Protein AF-A0A5C4XF80-F1 (afdb_monomer_lite)

Structure (mmCIF, N/CA/C/O backbone):
data_AF-A0A5C4XF80-F1
#
_entry.id   AF-A0A5C4XF80-F1
#
loop_
_atom_site.group_PDB
_atom_site.id
_atom_site.type_symbol
_atom_site.label_atom_id
_atom_site.label_alt_id
_atom_site.label_comp_id
_atom_site.label_asym_id
_atom_site.label_entity_id
_atom_site.label_seq_id
_atom_site.pdbx_PDB_ins_code
_atom_site.Cartn_x
_atom_site.Cartn_y
_atom_site.Cartn_z
_atom_site.occupancy
_atom_site.B_iso_or_equiv
_atom_site.auth_seq_id
_atom_site.auth_comp_id
_atom_site.auth_asym_id
_atom_site.auth_atom_id
_atom_site.pdbx_PDB_model_num
ATOM 1 N N . MET A 1 1 ? -10.619 -3.045 -14.014 1.00 72.25 1 MET A N 1
ATOM 2 C CA . MET A 1 1 ? -9.393 -2.231 -14.129 1.00 72.25 1 MET A CA 1
ATOM 3 C C . MET A 1 1 ? -9.243 -1.681 -15.543 1.00 72.25 1 MET A C 1
ATOM 5 O O . MET A 1 1 ? -9.182 -2.473 -16.486 1.00 72.25 1 MET A O 1
ATOM 9 N N . ASP A 1 2 ? -9.222 -0.355 -15.699 1.00 86.56 2 ASP A N 1
ATOM 10 C CA . ASP A 1 2 ? -8.938 0.294 -16.986 1.00 86.56 2 ASP A CA 1
ATOM 11 C C . ASP A 1 2 ? -7.443 0.206 -17.369 1.00 86.56 2 ASP A C 1
ATOM 13 O O . ASP A 1 2 ? -6.613 -0.326 -16.626 1.00 86.56 2 ASP A O 1
ATOM 17 N N . GLY A 1 3 ? -7.101 0.668 -18.576 1.00 88.38 3 GLY A N 1
ATOM 18 C CA . GLY A 1 3 ? -5.735 0.575 -19.102 1.00 88.38 3 GLY A CA 1
ATOM 19 C C . GLY A 1 3 ? -4.711 1.415 -18.333 1.00 88.38 3 GLY A C 1
ATOM 20 O O . GLY A 1 3 ? -3.554 1.009 -18.237 1.00 88.38 3 GLY A O 1
ATOM 21 N N . GLN A 1 4 ? -5.127 2.544 -17.756 1.00 91.50 4 GLN A N 1
ATOM 22 C CA . GLN A 1 4 ? -4.242 3.437 -17.009 1.00 91.50 4 GLN A CA 1
ATOM 23 C C . GLN A 1 4 ? -3.903 2.841 -15.642 1.00 91.50 4 GLN A C 1
ATOM 25 O O . GLN A 1 4 ? -2.734 2.792 -15.263 1.00 91.50 4 GLN A O 1
ATOM 30 N N . ARG A 1 5 ? -4.902 2.302 -14.941 1.00 94.81 5 ARG A N 1
ATOM 31 C CA . ARG A 1 5 ? -4.713 1.646 -13.645 1.00 94.81 5 ARG A CA 1
ATOM 32 C C . ARG A 1 5 ? -3.837 0.402 -13.751 1.00 94.81 5 ARG A C 1
ATOM 34 O O . ARG A 1 5 ? -2.946 0.208 -12.932 1.00 94.81 5 ARG A O 1
ATOM 41 N N . ARG A 1 6 ? -3.994 -0.384 -14.821 1.00 95.25 6 ARG A N 1
ATOM 42 C CA . ARG A 1 6 ? -3.116 -1.536 -15.088 1.00 95.25 6 ARG A CA 1
ATOM 43 C C . ARG A 1 6 ? -1.668 -1.126 -15.338 1.00 95.25 6 ARG A C 1
ATOM 45 O O . ARG A 1 6 ? -0.754 -1.798 -14.865 1.00 95.25 6 ARG A O 1
ATOM 52 N N . ALA A 1 7 ? -1.461 -0.037 -16.078 1.00 96.62 7 ALA A N 1
ATOM 53 C CA . ALA A 1 7 ? -0.128 0.497 -16.321 1.00 96.62 7 ALA A CA 1
ATOM 54 C C . ALA A 1 7 ? 0.528 0.983 -15.019 1.00 96.62 7 ALA A C 1
ATOM 56 O O . ALA A 1 7 ? 1.702 0.697 -14.809 1.00 96.62 7 ALA A O 1
ATOM 57 N N . LEU A 1 8 ? -0.230 1.643 -14.134 1.00 98.06 8 LEU A N 1
ATOM 58 C CA . LEU A 1 8 ? 0.246 2.055 -12.811 1.00 98.06 8 LEU A CA 1
ATOM 59 C C . LEU A 1 8 ? 0.670 0.852 -11.957 1.00 98.06 8 LEU A C 1
ATOM 61 O O . LEU A 1 8 ? 1.800 0.830 -11.485 1.00 98.06 8 LEU A O 1
ATOM 65 N N . VAL A 1 9 ? -0.192 -0.160 -11.807 1.00 98.19 9 VAL A N 1
ATOM 66 C CA . VAL A 1 9 ? 0.096 -1.362 -10.998 1.00 98.19 9 VAL A CA 1
ATOM 67 C C . VAL A 1 9 ? 1.359 -2.072 -11.486 1.00 98.19 9 VAL A C 1
ATOM 69 O O . VAL A 1 9 ? 2.257 -2.364 -10.699 1.00 98.19 9 VAL A O 1
ATOM 72 N N . SER A 1 10 ? 1.466 -2.296 -12.798 1.00 97.75 10 SER A N 1
ATOM 73 C CA . SER A 1 10 ? 2.638 -2.956 -13.378 1.00 97.75 10 SER A CA 1
ATOM 74 C C . SER A 1 10 ? 3.909 -2.110 -13.226 1.00 97.75 10 SER A C 1
ATOM 76 O O . SER A 1 10 ? 4.969 -2.634 -12.882 1.00 97.75 10 SER A O 1
ATOM 78 N N . ALA A 1 11 ? 3.814 -0.791 -13.430 1.00 98.31 11 ALA A N 1
ATOM 79 C CA . ALA A 1 11 ? 4.941 0.120 -13.254 1.00 98.31 11 ALA A CA 1
ATOM 80 C C . ALA A 1 11 ? 5.402 0.202 -11.793 1.00 98.31 11 ALA A C 1
ATOM 82 O O . ALA A 1 11 ? 6.607 0.224 -11.550 1.00 98.31 11 ALA A O 1
ATOM 83 N N . TYR A 1 12 ? 4.471 0.194 -10.835 1.00 98.50 12 TYR A N 1
ATOM 84 C CA . TYR A 1 12 ? 4.770 0.186 -9.405 1.00 98.50 12 TYR A CA 1
ATOM 85 C C . TYR A 1 12 ? 5.546 -1.072 -9.010 1.00 98.50 12 TYR A C 1
ATOM 87 O O . TYR A 1 12 ? 6.642 -0.979 -8.456 1.00 98.50 12 TYR A O 1
ATOM 95 N N . TRP A 1 13 ? 5.049 -2.258 -9.372 1.00 98.31 13 TRP A N 1
ATOM 96 C CA . TRP A 1 13 ? 5.742 -3.498 -9.022 1.00 98.31 13 TRP A CA 1
ATOM 97 C C . TRP A 1 13 ? 7.100 -3.623 -9.706 1.00 98.31 13 TRP A C 1
ATOM 99 O O . TRP A 1 13 ? 8.087 -4.015 -9.074 1.00 98.31 13 TRP A O 1
ATOM 109 N N . ARG A 1 14 ? 7.200 -3.188 -10.966 1.00 98.25 14 ARG A N 1
ATOM 110 C CA . ARG A 1 14 ? 8.482 -3.138 -11.670 1.00 98.25 14 ARG A CA 1
ATOM 111 C C . ARG A 1 14 ? 9.456 -2.143 -11.036 1.00 98.25 14 ARG A C 1
ATOM 113 O O . ARG A 1 14 ? 10.651 -2.431 -10.975 1.00 98.25 14 ARG A O 1
ATOM 120 N N . PHE A 1 15 ? 8.971 -0.998 -10.557 1.00 98.19 15 PHE A N 1
ATOM 121 C CA . PHE A 1 15 ? 9.777 -0.055 -9.786 1.00 98.19 15 PHE A CA 1
ATOM 122 C C . PHE A 1 15 ? 10.350 -0.737 -8.539 1.00 98.19 15 PHE A C 1
ATOM 124 O O . PHE A 1 15 ? 11.565 -0.724 -8.348 1.00 98.19 15 PHE A O 1
ATOM 131 N N . CYS A 1 16 ? 9.508 -1.391 -7.736 1.00 96.88 16 CYS A N 1
ATOM 132 C CA . CYS A 1 16 ? 9.916 -2.080 -6.512 1.00 96.88 16 CYS A CA 1
ATOM 133 C C . CYS A 1 16 ? 10.999 -3.143 -6.762 1.00 96.88 16 CYS A C 1
ATOM 135 O O . CYS A 1 16 ? 12.014 -3.187 -6.054 1.00 96.88 16 CYS A O 1
ATOM 137 N N . GLU A 1 17 ? 10.811 -3.972 -7.790 1.00 97.12 17 GLU A N 1
ATOM 138 C CA . GLU A 1 17 ? 11.784 -4.985 -8.208 1.00 97.12 17 GLU A CA 1
ATOM 139 C C . GLU A 1 17 ? 13.143 -4.343 -8.530 1.00 97.12 17 GLU A C 1
ATOM 141 O O . GLU A 1 17 ? 14.168 -4.705 -7.948 1.00 97.12 17 GLU A O 1
ATOM 146 N N . LEU A 1 18 ? 13.153 -3.336 -9.410 1.00 97.62 18 LEU A N 1
ATOM 147 C CA . LEU A 1 18 ? 14.377 -2.668 -9.857 1.00 97.62 18 LEU A CA 1
ATOM 148 C C . LEU A 1 18 ? 15.073 -1.889 -8.737 1.00 97.62 18 LEU A C 1
ATOM 150 O O . LEU A 1 18 ? 16.300 -1.927 -8.629 1.00 97.62 18 LEU A O 1
ATOM 154 N N . PHE A 1 19 ? 14.304 -1.223 -7.877 1.00 96.38 19 PHE A N 1
ATOM 155 C CA . PHE A 1 19 ? 14.818 -0.440 -6.754 1.00 96.38 19 PHE A CA 1
ATOM 156 C C . PHE A 1 19 ? 15.549 -1.308 -5.713 1.00 96.38 19 PHE A C 1
ATOM 158 O O . PHE A 1 19 ? 16.424 -0.832 -4.991 1.00 96.38 19 PHE A O 1
ATOM 165 N N . SER A 1 20 ? 15.250 -2.608 -5.673 1.00 93.94 20 SER A N 1
ATOM 166 C CA . SER A 1 20 ? 15.926 -3.587 -4.799 1.00 93.94 20 SER A CA 1
ATOM 167 C C . SER A 1 20 ? 17.150 -4.231 -5.432 1.00 93.94 20 SER A C 1
ATOM 169 O O . SER A 1 20 ? 17.872 -4.973 -4.768 1.00 93.94 20 SER A O 1
ATOM 171 N N . GLY A 1 21 ? 17.342 -3.996 -6.726 1.00 95.38 21 GLY A N 1
ATOM 172 C CA . GLY A 1 21 ? 18.359 -4.643 -7.527 1.00 95.38 21 GLY A CA 1
ATOM 173 C C . GLY A 1 21 ? 19.755 -4.065 -7.328 1.00 95.38 21 GLY A C 1
ATOM 174 O O . GLY A 1 21 ? 20.045 -3.304 -6.396 1.00 95.38 21 GLY A O 1
ATOM 175 N N . ASP A 1 22 ? 20.647 -4.423 -8.246 1.00 97.88 22 ASP A N 1
ATOM 176 C CA . ASP A 1 22 ? 21.987 -3.855 -8.318 1.00 97.88 22 ASP A CA 1
ATOM 177 C C . ASP A 1 22 ? 21.974 -2.355 -8.676 1.00 97.88 22 ASP A C 1
ATOM 179 O O . ASP A 1 22 ? 20.936 -1.724 -8.882 1.00 97.88 22 ASP A O 1
ATOM 183 N N . ARG A 1 23 ? 23.159 -1.740 -8.752 1.00 97.62 23 ARG A N 1
ATOM 184 C CA . ARG A 1 23 ? 23.273 -0.310 -9.069 1.00 97.62 23 ARG A CA 1
ATOM 185 C C . ARG A 1 23 ? 22.618 0.059 -10.407 1.00 97.62 23 ARG A C 1
ATOM 187 O O . ARG A 1 23 ? 22.027 1.131 -10.493 1.00 97.62 23 ARG A O 1
ATOM 194 N N . ALA A 1 24 ? 22.766 -0.765 -11.441 1.00 98.06 24 ALA A N 1
ATOM 195 C CA . ALA A 1 24 ? 22.224 -0.467 -12.762 1.00 98.06 24 ALA A CA 1
ATOM 196 C C . ALA A 1 24 ? 20.694 -0.576 -12.762 1.00 98.06 24 ALA A C 1
ATOM 198 O O . ALA A 1 24 ? 20.021 0.287 -13.321 1.00 98.06 24 ALA A O 1
ATOM 199 N N . GLN A 1 25 ? 20.149 -1.580 -12.075 1.00 97.75 25 GLN A N 1
ATOM 200 C CA . GLN A 1 25 ? 18.708 -1.744 -11.888 1.00 97.75 25 GLN A CA 1
ATOM 201 C C . GLN A 1 25 ? 18.108 -0.584 -11.091 1.00 97.75 25 GLN A C 1
ATOM 203 O O . GLN A 1 25 ? 17.106 -0.016 -11.519 1.00 97.75 25 GLN A O 1
ATOM 208 N N . ARG A 1 26 ? 18.760 -0.152 -10.006 1.00 97.56 26 ARG A N 1
ATOM 209 C CA . ARG A 1 26 ? 18.308 1.016 -9.236 1.00 97.56 26 ARG A CA 1
ATOM 210 C C . ARG A 1 26 ? 18.267 2.285 -10.080 1.00 97.56 26 ARG A C 1
ATOM 212 O O . ARG A 1 26 ? 17.269 2.989 -10.041 1.00 97.56 26 ARG A O 1
ATOM 219 N N . LEU A 1 27 ? 19.282 2.536 -10.908 1.00 97.69 27 LEU A N 1
ATOM 220 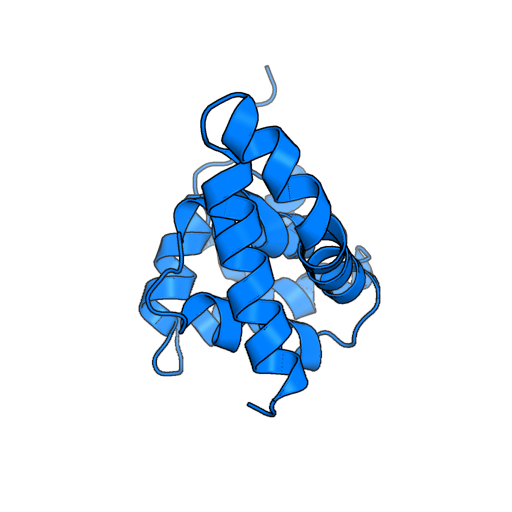C CA . LEU A 1 27 ? 19.258 3.667 -11.847 1.00 97.69 27 LEU A CA 1
ATOM 221 C C . LEU A 1 27 ? 18.145 3.535 -12.898 1.00 97.69 27 LEU A C 1
ATOM 223 O O . LEU A 1 27 ? 17.552 4.530 -13.298 1.00 97.69 27 LEU A O 1
ATOM 227 N N . ALA A 1 28 ? 17.836 2.316 -13.344 1.00 97.06 28 ALA A N 1
ATOM 228 C CA . ALA A 1 28 ? 16.722 2.086 -14.260 1.00 97.06 28 ALA A CA 1
ATOM 229 C C . ALA A 1 28 ? 15.349 2.299 -13.593 1.00 97.06 28 ALA A C 1
ATOM 231 O O . ALA A 1 28 ? 14.386 2.617 -14.291 1.00 97.06 28 ALA A O 1
ATOM 232 N N . SER A 1 29 ? 15.252 2.149 -12.265 1.00 97.50 29 SER A N 1
ATOM 233 C CA . SER A 1 29 ? 14.008 2.376 -11.519 1.00 97.50 29 SER A CA 1
ATOM 234 C C . SER A 1 29 ? 13.547 3.838 -11.556 1.00 97.50 29 SER A C 1
ATOM 236 O O . SER A 1 29 ? 12.345 4.078 -11.512 1.00 97.50 29 SER A O 1
ATOM 238 N N . ASP A 1 30 ? 14.454 4.804 -11.760 1.00 96.88 30 ASP A N 1
ATOM 239 C CA . ASP A 1 30 ? 14.119 6.236 -11.830 1.00 96.88 30 ASP A CA 1
ATOM 240 C C . ASP A 1 30 ? 13.070 6.542 -12.916 1.00 96.88 30 ASP A C 1
ATOM 242 O O . ASP A 1 30 ? 12.197 7.389 -12.729 1.00 96.88 30 ASP A O 1
ATOM 246 N N . ALA A 1 31 ? 13.086 5.806 -14.034 1.00 97.38 31 ALA A N 1
ATOM 247 C CA . ALA A 1 31 ? 12.097 5.956 -15.107 1.00 97.38 31 ALA A CA 1
ATOM 248 C C . ALA A 1 31 ? 10.667 5.556 -14.688 1.00 97.38 31 ALA A C 1
ATOM 250 O O . ALA A 1 31 ? 9.700 5.903 -15.369 1.00 97.38 31 ALA A O 1
ATOM 251 N N . LEU A 1 32 ? 10.532 4.820 -13.584 1.00 98.19 32 LEU A N 1
ATOM 252 C CA . LEU A 1 32 ? 9.272 4.350 -13.009 1.00 98.19 32 LEU A CA 1
ATOM 253 C C . LEU A 1 32 ? 8.956 5.021 -11.666 1.00 98.19 32 LEU A C 1
ATOM 255 O O . LEU A 1 32 ? 7.950 4.681 -11.049 1.00 98.19 32 LEU A O 1
ATOM 259 N N . TRP A 1 33 ? 9.767 5.993 -11.230 1.00 97.19 33 TRP A N 1
ATOM 260 C CA . TRP A 1 33 ? 9.553 6.727 -9.978 1.00 97.19 33 TRP A CA 1
ATOM 261 C C . TRP A 1 33 ? 8.151 7.341 -9.898 1.00 97.19 33 TRP A C 1
ATOM 263 O O . TRP A 1 33 ? 7.509 7.289 -8.856 1.00 97.19 33 TRP A O 1
ATOM 273 N N . TRP A 1 34 ? 7.627 7.827 -11.028 1.00 98.19 34 TRP A N 1
ATOM 274 C CA . TRP A 1 34 ? 6.271 8.373 -11.125 1.00 98.19 34 TRP A CA 1
ATOM 275 C C . TRP A 1 34 ? 5.187 7.412 -10.611 1.00 98.19 34 TRP A C 1
ATOM 277 O O . TRP A 1 34 ? 4.173 7.871 -10.101 1.00 98.19 34 TRP A O 1
ATOM 287 N N . ALA A 1 35 ? 5.377 6.093 -10.741 1.00 98.12 35 ALA A N 1
ATOM 288 C CA . ALA A 1 35 ? 4.399 5.106 -10.294 1.00 98.12 35 ALA A CA 1
ATOM 289 C C . ALA A 1 35 ? 4.409 4.963 -8.769 1.00 98.12 35 ALA A C 1
ATOM 291 O O . ALA A 1 35 ? 3.351 4.821 -8.163 1.00 98.12 35 ALA A O 1
ATOM 292 N N . ARG A 1 36 ? 5.595 5.048 -8.147 1.00 97.62 36 ARG A N 1
ATOM 293 C CA . ARG A 1 36 ? 5.730 5.123 -6.687 1.00 97.62 36 ARG A CA 1
ATOM 294 C C . ARG A 1 36 ? 5.025 6.369 -6.157 1.00 97.62 36 ARG A C 1
ATOM 296 O O . ARG A 1 36 ? 4.206 6.243 -5.253 1.00 97.62 36 ARG A O 1
ATOM 303 N N . GLU A 1 37 ? 5.314 7.529 -6.745 1.00 98.00 37 GLU A N 1
ATOM 304 C CA . GLU A 1 37 ? 4.698 8.795 -6.329 1.00 98.00 37 GLU A CA 1
ATOM 305 C C . GLU A 1 37 ? 3.184 8.752 -6.509 1.00 98.00 37 GLU A C 1
ATOM 307 O O . GLU A 1 37 ? 2.466 9.086 -5.587 1.00 98.00 37 GLU A O 1
ATOM 312 N N . ALA A 1 38 ? 2.677 8.232 -7.629 1.00 98.25 38 ALA A N 1
ATOM 313 C CA . ALA A 1 38 ? 1.236 8.140 -7.846 1.00 98.25 38 ALA A CA 1
ATOM 314 C C . ALA A 1 38 ? 0.518 7.252 -6.811 1.00 98.25 38 ALA A C 1
ATOM 316 O O . ALA A 1 38 ? -0.616 7.552 -6.433 1.00 98.25 38 ALA A O 1
ATOM 317 N N . VAL A 1 39 ? 1.147 6.164 -6.346 1.00 98.25 39 VAL A N 1
ATOM 318 C CA . VAL A 1 39 ? 0.590 5.339 -5.259 1.00 98.25 39 VAL A CA 1
ATOM 319 C C . VAL A 1 39 ? 0.613 6.104 -3.935 1.00 98.25 39 VAL A C 1
ATOM 321 O O . VAL A 1 39 ? -0.395 6.106 -3.234 1.00 98.25 39 VAL A O 1
ATOM 324 N N . HIS A 1 40 ? 1.716 6.782 -3.617 1.00 97.12 40 HIS A N 1
ATOM 325 C CA . HIS A 1 40 ? 1.841 7.595 -2.405 1.00 97.12 40 HIS A CA 1
ATOM 326 C C . HIS A 1 40 ? 0.853 8.777 -2.393 1.00 97.12 40 HIS A C 1
ATOM 328 O O . HIS A 1 40 ? 0.071 8.916 -1.459 1.00 97.12 40 HIS A O 1
ATOM 334 N N . ASP A 1 41 ? 0.771 9.539 -3.485 1.00 97.12 41 ASP A N 1
ATOM 335 C CA . ASP A 1 41 ? -0.197 10.625 -3.669 1.00 97.12 41 ASP A CA 1
ATOM 336 C C . ASP A 1 41 ? -1.639 10.120 -3.516 1.00 97.12 41 ASP A C 1
ATOM 338 O O . ASP A 1 41 ? -2.485 10.799 -2.936 1.00 97.12 41 ASP A O 1
ATOM 342 N N . SER A 1 42 ? -1.936 8.911 -4.012 1.00 96.88 42 SER A N 1
ATOM 343 C CA . SER A 1 42 ? -3.259 8.301 -3.831 1.00 96.88 42 SER A CA 1
ATOM 344 C C . SER A 1 42 ? -3.550 8.047 -2.353 1.00 96.88 42 SER A C 1
ATOM 346 O O . SER A 1 42 ? -4.634 8.386 -1.887 1.00 96.88 42 SER A O 1
ATOM 348 N N . VAL A 1 43 ? -2.588 7.496 -1.607 1.00 97.00 43 VAL A N 1
ATOM 349 C CA . VAL A 1 43 ? -2.716 7.272 -0.159 1.00 97.00 43 VAL A CA 1
ATOM 350 C C . VAL A 1 43 ? -3.015 8.580 0.575 1.00 97.00 43 VAL A C 1
ATOM 352 O O . VAL A 1 43 ? -3.947 8.634 1.381 1.00 97.00 43 VAL A O 1
ATOM 355 N N . GLU A 1 44 ? -2.289 9.650 0.264 1.00 94.12 44 GLU A N 1
ATOM 356 C CA . GLU A 1 44 ? -2.456 10.938 0.936 1.00 94.12 44 GLU A CA 1
ATOM 357 C C . GLU A 1 44 ? -3.750 11.666 0.540 1.00 94.12 44 GLU A C 1
ATOM 359 O O . GLU A 1 44 ? -4.420 12.246 1.395 1.00 94.12 44 GLU A O 1
ATOM 364 N N . GLN A 1 45 ? -4.111 11.659 -0.746 1.00 93.88 45 GLN A N 1
ATOM 365 C CA . GLN A 1 45 ? -5.042 12.649 -1.306 1.00 93.88 45 GLN A CA 1
ATOM 366 C C . GLN A 1 45 ? -6.334 12.052 -1.863 1.00 93.88 45 GLN A C 1
ATOM 368 O O . GLN A 1 45 ? -7.343 12.758 -1.945 1.00 93.88 45 GLN A O 1
ATOM 373 N N . ALA A 1 46 ? -6.337 10.780 -2.267 1.00 96.50 46 ALA A N 1
ATOM 374 C CA . ALA A 1 46 ? -7.523 10.186 -2.869 1.00 96.50 46 ALA A CA 1
ATOM 375 C C . ALA A 1 46 ? -8.586 9.845 -1.803 1.00 96.50 46 ALA A C 1
ATOM 377 O O . ALA A 1 46 ? -8.269 9.649 -0.619 1.00 96.50 46 ALA A O 1
ATOM 378 N N . PRO A 1 47 ? -9.868 9.753 -2.200 1.00 97.25 47 PRO A N 1
ATOM 379 C CA . PRO A 1 47 ? -10.906 9.180 -1.353 1.00 97.25 47 PRO A CA 1
ATOM 380 C C . PRO A 1 47 ? -10.540 7.753 -0.924 1.00 97.25 47 PRO A C 1
ATOM 382 O O . PRO A 1 47 ? -10.095 6.957 -1.748 1.00 97.25 47 PRO A O 1
ATOM 385 N N . LEU A 1 48 ? -10.793 7.398 0.342 1.00 97.06 48 LEU A N 1
ATOM 386 C CA . LEU A 1 48 ? -10.417 6.093 0.906 1.00 97.06 48 LEU A CA 1
ATOM 387 C C . LEU A 1 48 ? -10.882 4.906 0.044 1.00 97.06 48 LEU A C 1
ATOM 389 O O . LEU A 1 48 ? -10.118 3.974 -0.173 1.00 97.06 48 LEU A O 1
ATOM 393 N N . ALA A 1 49 ? -12.101 4.956 -0.501 1.00 96.75 49 ALA A N 1
ATOM 394 C CA . ALA A 1 49 ? -12.617 3.901 -1.376 1.00 96.75 49 ALA A CA 1
ATOM 395 C C . ALA A 1 49 ? -11.751 3.686 -2.634 1.00 96.75 49 ALA A C 1
ATOM 397 O O . ALA A 1 49 ? -11.491 2.548 -3.012 1.00 96.75 49 ALA A O 1
ATOM 398 N N . GLU A 1 50 ? -11.247 4.761 -3.246 1.00 97.38 50 GLU A N 1
ATOM 399 C CA . GLU A 1 50 ? -10.389 4.673 -4.434 1.00 97.38 50 GLU A CA 1
ATOM 400 C C . GLU A 1 50 ? -9.009 4.091 -4.098 1.00 97.38 50 GLU A C 1
ATOM 402 O O . GLU A 1 50 ? -8.449 3.332 -4.898 1.00 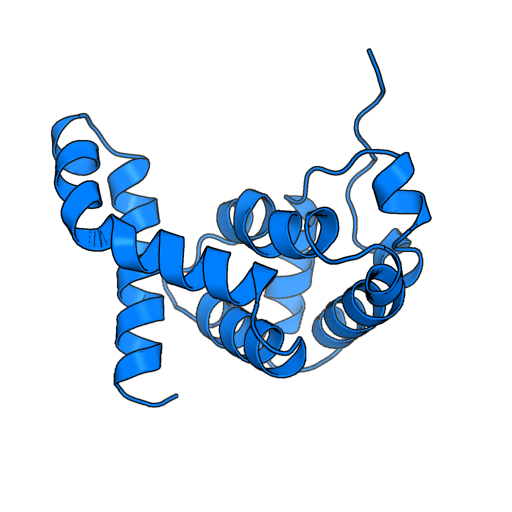97.38 50 GLU A O 1
ATOM 407 N N . VAL A 1 51 ? -8.486 4.404 -2.905 1.00 97.75 51 VAL A N 1
ATOM 408 C CA . VAL A 1 51 ? -7.235 3.828 -2.384 1.00 97.75 51 VAL A CA 1
ATOM 409 C C . VAL A 1 51 ? -7.396 2.335 -2.130 1.00 97.75 51 VAL A C 1
ATOM 411 O O . VAL A 1 51 ? -6.565 1.549 -2.578 1.00 97.75 51 VAL A O 1
ATOM 414 N N . ILE A 1 52 ? -8.482 1.928 -1.472 1.00 97.56 52 ILE A N 1
ATOM 415 C CA . ILE A 1 52 ? -8.776 0.517 -1.201 1.00 97.56 52 ILE A CA 1
ATOM 416 C C . ILE A 1 52 ? -8.915 -0.269 -2.509 1.00 97.56 52 ILE A C 1
ATOM 418 O O . ILE A 1 52 ? -8.283 -1.312 -2.659 1.00 97.56 52 ILE A O 1
ATOM 422 N N . ASP A 1 53 ? -9.634 0.271 -3.495 1.00 96.81 53 ASP A N 1
ATOM 423 C CA . ASP A 1 53 ? -9.742 -0.358 -4.812 1.00 96.81 53 ASP A CA 1
ATOM 424 C C . ASP A 1 53 ? -8.371 -0.461 -5.519 1.00 96.81 53 ASP A C 1
ATOM 426 O O . ASP A 1 53 ? -8.138 -1.384 -6.300 1.00 96.81 53 ASP A O 1
ATOM 430 N N . LEU A 1 54 ? -7.463 0.505 -5.311 1.00 98.00 54 LEU A N 1
ATOM 431 C CA . LEU A 1 54 ? -6.117 0.477 -5.900 1.00 98.00 54 LEU A CA 1
ATOM 432 C C . LEU A 1 54 ? -5.263 -0.585 -5.209 1.00 98.00 54 LEU A C 1
ATOM 434 O O . LEU A 1 54 ? -4.479 -1.271 -5.859 1.00 98.00 54 LEU A O 1
ATOM 438 N N . PHE A 1 55 ? -5.426 -0.724 -3.899 1.00 98.25 55 PHE A N 1
ATOM 439 C CA . PHE A 1 55 ? -4.731 -1.707 -3.085 1.00 98.25 55 PHE A CA 1
ATOM 440 C C . PHE A 1 55 ? -5.163 -3.127 -3.447 1.00 98.25 55 PHE A C 1
ATOM 442 O O . PHE A 1 55 ? -4.300 -3.988 -3.604 1.00 98.25 55 PHE A O 1
ATOM 449 N N . ASP A 1 56 ? -6.453 -3.356 -3.700 1.00 97.75 56 ASP A N 1
ATOM 450 C CA . ASP A 1 56 ? -6.931 -4.631 -4.242 1.00 97.75 56 ASP A CA 1
ATOM 451 C C . ASP A 1 56 ? -6.289 -4.951 -5.598 1.00 97.75 56 ASP A C 1
ATOM 453 O O . ASP A 1 56 ? -5.817 -6.070 -5.809 1.00 97.75 56 ASP A O 1
ATOM 457 N N . ASP A 1 57 ? -6.182 -3.967 -6.494 1.00 97.75 57 ASP A N 1
ATOM 458 C CA . ASP A 1 57 ? -5.530 -4.147 -7.794 1.00 97.75 57 ASP A CA 1
ATOM 459 C C . ASP A 1 57 ? -4.015 -4.422 -7.661 1.00 97.75 57 ASP A C 1
ATOM 461 O O . ASP A 1 57 ? -3.471 -5.256 -8.393 1.00 97.75 57 ASP A O 1
ATOM 465 N N . LEU A 1 58 ? -3.330 -3.766 -6.716 1.00 98.25 58 LEU A N 1
ATOM 466 C CA . LEU A 1 58 ? -1.916 -4.008 -6.403 1.00 98.25 58 LEU A CA 1
ATOM 467 C C . LEU A 1 58 ? -1.696 -5.411 -5.824 1.00 98.25 58 LEU A C 1
ATOM 469 O O . LEU A 1 58 ? -0.780 -6.103 -6.263 1.00 98.25 58 LEU A O 1
ATOM 473 N N . LEU A 1 59 ? -2.536 -5.843 -4.881 1.00 98.19 59 LEU A N 1
ATOM 474 C CA . LEU A 1 59 ? -2.459 -7.155 -4.229 1.00 98.19 59 LEU A CA 1
ATOM 475 C C . LEU A 1 59 ? -2.859 -8.302 -5.163 1.00 98.19 59 LEU A C 1
ATOM 477 O O . LEU A 1 59 ? -2.333 -9.410 -5.046 1.00 98.19 59 LEU A O 1
ATOM 481 N N . ALA A 1 60 ? -3.778 -8.062 -6.099 1.00 97.06 60 ALA A N 1
ATOM 482 C CA . ALA A 1 60 ? -4.189 -9.049 -7.091 1.00 97.06 60 ALA A CA 1
ATOM 483 C C . ALA A 1 60 ? -3.106 -9.318 -8.151 1.00 97.06 60 ALA A C 1
ATOM 485 O O . ALA A 1 60 ? -3.150 -10.364 -8.808 1.00 97.06 60 ALA A O 1
ATOM 486 N N . ALA A 1 61 ? -2.128 -8.419 -8.315 1.00 97.12 61 ALA A N 1
ATOM 487 C CA . ALA A 1 61 ? -1.062 -8.578 -9.296 1.00 97.12 61 ALA A CA 1
ATOM 488 C C . ALA A 1 61 ? -0.259 -9.881 -9.057 1.00 97.12 61 ALA A C 1
ATOM 490 O O . ALA A 1 61 ? 0.108 -10.193 -7.918 1.00 97.12 61 ALA A O 1
ATOM 491 N N . PRO A 1 62 ? 0.035 -10.671 -10.108 1.00 95.00 62 PRO A N 1
ATOM 492 C CA . PRO A 1 62 ? 0.845 -11.886 -9.983 1.00 95.00 62 PRO A CA 1
ATOM 493 C C . PRO A 1 62 ? 2.230 -11.642 -9.373 1.00 95.00 62 PRO A C 1
ATOM 495 O O . PRO A 1 62 ? 2.734 -12.484 -8.636 1.00 95.00 62 PRO A O 1
ATOM 498 N N . GLU A 1 63 ? 2.824 -10.491 -9.674 1.00 94.44 63 GLU A N 1
ATOM 499 C CA . GLU A 1 63 ? 4.141 -10.047 -9.218 1.00 94.44 63 GLU A CA 1
ATOM 500 C C . GLU A 1 63 ? 4.135 -9.332 -7.855 1.00 94.44 63 GLU A C 1
ATOM 502 O O . GLU A 1 63 ? 5.168 -8.799 -7.451 1.00 94.44 63 GLU A O 1
ATOM 507 N N . ALA A 1 64 ? 2.999 -9.300 -7.151 1.00 97.31 64 ALA A N 1
ATOM 508 C CA . ALA A 1 64 ? 2.884 -8.597 -5.880 1.00 97.31 64 ALA A CA 1
ATOM 509 C C . ALA A 1 64 ? 3.825 -9.168 -4.807 1.00 97.31 64 ALA A C 1
ATOM 511 O O . ALA A 1 64 ? 3.744 -10.345 -4.449 1.00 97.31 64 ALA A O 1
ATOM 512 N N . ASP A 1 65 ? 4.668 -8.302 -4.244 1.00 97.56 65 ASP A N 1
ATOM 513 C CA . ASP A 1 65 ? 5.452 -8.573 -3.039 1.00 97.56 65 ASP A CA 1
ATOM 514 C C . ASP A 1 65 ? 4.688 -8.039 -1.822 1.00 97.56 65 ASP A C 1
ATOM 516 O O . ASP A 1 65 ? 4.696 -6.841 -1.526 1.00 97.56 65 ASP A O 1
ATOM 520 N N . LEU A 1 66 ? 4.001 -8.945 -1.125 1.00 97.81 66 LEU A N 1
ATOM 521 C CA . LEU A 1 66 ? 3.104 -8.611 -0.016 1.00 97.81 66 LEU A CA 1
ATOM 522 C C . LEU A 1 66 ? 3.848 -7.991 1.169 1.00 97.81 66 LEU A C 1
ATOM 524 O O . LEU A 1 66 ? 3.311 -7.110 1.839 1.00 97.81 66 LEU A O 1
ATOM 528 N N . SER A 1 67 ? 5.104 -8.391 1.383 1.00 97.00 67 SER A N 1
ATOM 529 C CA . SER A 1 67 ? 5.927 -7.833 2.454 1.00 97.00 67 SER A CA 1
ATOM 530 C C . SER A 1 67 ? 6.247 -6.365 2.202 1.00 97.00 67 SER A C 1
ATOM 532 O O . SER A 1 67 ? 6.108 -5.522 3.088 1.00 97.00 67 SER A O 1
ATOM 534 N N . ARG A 1 68 ? 6.588 -6.038 0.953 1.00 96.81 68 ARG A N 1
ATOM 535 C CA . ARG A 1 68 ? 6.847 -4.666 0.534 1.00 96.81 68 ARG A CA 1
ATOM 536 C C . ARG A 1 68 ? 5.581 -3.821 0.471 1.00 96.81 68 ARG A C 1
ATOM 538 O O . ARG A 1 68 ? 5.649 -2.637 0.776 1.00 96.81 68 ARG A O 1
ATOM 545 N N . PHE A 1 69 ? 4.453 -4.402 0.070 1.00 98.25 69 PHE A N 1
ATOM 546 C CA . PHE A 1 69 ? 3.173 -3.703 0.130 1.00 98.25 69 PHE A CA 1
ATOM 547 C C . PHE A 1 69 ? 2.828 -3.303 1.570 1.00 98.25 69 PHE A C 1
ATOM 549 O O . PHE A 1 69 ? 2.456 -2.157 1.821 1.00 98.25 69 PHE A O 1
ATOM 556 N N . GLY A 1 70 ? 2.998 -4.243 2.507 1.00 97.62 70 GLY A N 1
ATOM 557 C CA . GLY A 1 70 ? 2.810 -4.026 3.938 1.00 97.62 70 GLY A CA 1
ATOM 558 C C . GLY A 1 70 ? 3.702 -2.914 4.482 1.00 97.62 70 GLY A C 1
ATOM 559 O O . GLY A 1 70 ? 3.191 -1.919 4.977 1.00 97.62 70 GLY A O 1
ATOM 560 N N . ALA A 1 71 ? 5.020 -3.048 4.309 1.00 95.75 71 ALA A N 1
ATOM 561 C CA . ALA A 1 71 ? 6.035 -2.093 4.777 1.00 95.75 71 ALA A CA 1
ATOM 562 C C . ALA A 1 71 ? 6.160 -0.819 3.908 1.00 95.75 71 ALA A C 1
ATOM 564 O O . ALA A 1 71 ? 7.200 -0.159 3.903 1.00 95.75 71 ALA A O 1
ATOM 565 N N . GLY A 1 72 ? 5.151 -0.528 3.091 1.00 96.00 72 GLY A N 1
ATOM 566 C CA . GLY A 1 72 ? 5.122 0.619 2.195 1.00 96.00 72 GLY A CA 1
ATOM 567 C C . GLY A 1 72 ? 3.718 1.207 2.169 1.00 96.00 72 GLY A C 1
ATOM 568 O O . GLY A 1 72 ? 3.262 1.687 3.199 1.00 96.00 72 GLY A O 1
ATOM 569 N N . PRO A 1 73 ? 2.986 1.128 1.046 1.00 98.00 73 PRO A N 1
ATOM 570 C CA . PRO A 1 73 ? 1.721 1.841 0.882 1.00 98.00 73 PRO A CA 1
ATOM 571 C C . PRO A 1 73 ? 0.670 1.505 1.950 1.00 98.00 73 PRO A C 1
ATOM 573 O O . PRO A 1 73 ? -0.106 2.380 2.330 1.00 98.00 73 PRO A O 1
ATOM 576 N N . LEU A 1 74 ? 0.626 0.268 2.458 1.00 98.19 74 LEU A N 1
ATOM 577 C CA . LEU A 1 74 ? -0.310 -0.086 3.526 1.00 98.19 74 LEU A CA 1
ATOM 578 C C . LEU A 1 74 ? 0.062 0.564 4.862 1.00 98.19 74 LEU A C 1
ATOM 580 O O . LEU A 1 74 ? -0.810 1.101 5.541 1.00 98.19 74 LEU A O 1
ATOM 584 N N . GLU A 1 75 ? 1.340 0.537 5.233 1.00 96.94 75 GLU A N 1
ATOM 585 C CA . GLU A 1 75 ? 1.837 1.256 6.405 1.00 96.94 75 GLU A CA 1
ATOM 586 C C . GLU A 1 75 ? 1.614 2.766 6.263 1.00 96.94 75 GLU A C 1
ATOM 588 O O . GLU A 1 75 ? 1.087 3.380 7.191 1.00 96.94 75 GLU A O 1
ATOM 593 N N . ASP A 1 76 ? 1.926 3.343 5.101 1.00 96.62 76 ASP A N 1
ATOM 594 C CA . ASP A 1 76 ? 1.710 4.761 4.797 1.00 96.62 76 ASP A CA 1
ATOM 595 C C . ASP A 1 76 ? 0.226 5.123 4.983 1.00 96.62 76 ASP A C 1
ATOM 597 O O . ASP A 1 76 ? -0.107 6.069 5.694 1.00 96.62 76 ASP A O 1
ATOM 601 N N . LEU A 1 77 ? -0.708 4.306 4.479 1.00 97.19 77 LEU A N 1
ATOM 602 C CA . LEU A 1 77 ? 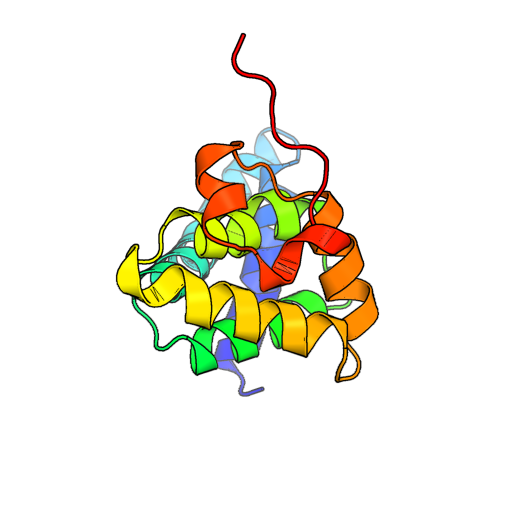-2.146 4.520 4.684 1.00 97.19 77 LEU A CA 1
ATOM 603 C C . LEU A 1 77 ? -2.526 4.519 6.174 1.00 97.19 77 LEU A C 1
ATOM 605 O O . LEU A 1 77 ? -3.285 5.377 6.638 1.00 97.19 77 LEU A O 1
ATOM 609 N N . LEU A 1 78 ? -1.969 3.589 6.947 1.00 95.69 78 LEU A N 1
ATOM 610 C CA . LEU A 1 78 ? -2.212 3.476 8.384 1.00 95.69 78 LEU A CA 1
ATOM 611 C C . LEU A 1 78 ? -1.500 4.552 9.216 1.00 95.69 78 LEU A C 1
ATOM 613 O O . LEU A 1 78 ? -1.905 4.765 10.360 1.00 95.69 78 LEU A O 1
ATOM 617 N N . ARG A 1 79 ? -0.508 5.267 8.655 1.00 92.88 79 ARG A N 1
ATOM 618 C CA . ARG A 1 79 ? 0.330 6.267 9.352 1.00 92.88 79 ARG A CA 1
ATOM 619 C C . ARG A 1 79 ? 0.260 7.702 8.842 1.00 92.88 79 ARG A C 1
ATOM 621 O O . ARG A 1 79 ? 0.600 8.608 9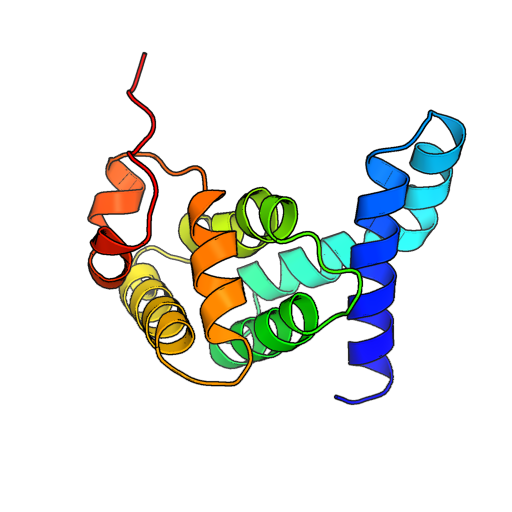.598 1.00 92.88 79 ARG A O 1
ATOM 628 N N . GLU A 1 80 ? -0.282 7.965 7.663 1.00 90.88 80 GLU A N 1
ATOM 629 C CA . GLU A 1 80 ? -0.230 9.310 7.060 1.00 90.88 80 GLU A CA 1
ATOM 630 C C . GLU A 1 80 ? -1.605 9.971 6.912 1.00 90.88 80 GLU A C 1
ATOM 632 O O . GLU A 1 80 ? -1.695 11.197 6.928 1.00 90.88 80 GLU A O 1
ATOM 637 N N . ARG A 1 81 ? -2.698 9.193 6.888 1.00 91.88 81 ARG A N 1
ATOM 638 C CA . ARG A 1 81 ? -4.059 9.758 6.932 1.00 91.88 81 ARG A CA 1
ATOM 639 C C . ARG A 1 81 ? -4.307 10.615 8.188 1.00 91.88 81 ARG A C 1
ATOM 641 O O . ARG A 1 81 ? -3.774 10.296 9.258 1.00 91.88 81 ARG A O 1
ATOM 648 N N . PRO A 1 82 ? -5.147 11.666 8.088 1.00 93.19 82 PRO A N 1
ATOM 649 C CA . PRO A 1 82 ? -5.549 12.480 9.233 1.00 93.19 82 PRO A CA 1
ATOM 650 C C . PRO A 1 82 ? -6.081 11.637 10.398 1.00 93.19 82 PRO A C 1
ATOM 652 O O . PRO A 1 82 ? -6.701 10.590 10.197 1.00 93.19 82 PRO A O 1
ATOM 655 N N . LEU A 1 83 ? -5.853 12.097 11.633 1.00 91.44 83 LEU A N 1
ATOM 656 C CA . LEU A 1 83 ? -6.213 11.349 12.845 1.00 91.44 83 LEU A CA 1
ATOM 657 C C . LEU A 1 83 ? -7.711 11.028 12.909 1.00 91.44 83 LEU A C 1
ATOM 659 O O . LEU A 1 83 ? -8.091 9.941 13.338 1.00 91.44 83 LEU A O 1
ATOM 663 N N . GLU A 1 84 ? -8.551 11.954 12.459 1.00 93.19 84 GLU A N 1
ATOM 664 C CA . GLU A 1 84 ? -10.003 11.816 12.393 1.00 93.19 84 GLU A CA 1
ATOM 665 C C . GLU A 1 84 ? -10.475 10.717 11.431 1.00 93.19 84 GLU A C 1
ATOM 667 O O . GLU A 1 84 ? -11.572 10.197 11.610 1.00 93.19 84 GLU A O 1
ATOM 672 N N . GLU A 1 85 ? -9.648 10.319 10.461 1.00 94.25 85 GLU A N 1
ATOM 673 C CA . GLU A 1 85 ? -9.976 9.281 9.479 1.00 94.25 85 GLU A CA 1
ATOM 674 C C . GLU A 1 85 ? -9.442 7.896 9.867 1.00 94.25 85 GLU A C 1
ATOM 676 O O . GLU A 1 85 ? -9.822 6.894 9.264 1.00 94.25 85 GLU A O 1
ATOM 681 N N . ARG A 1 86 ? -8.572 7.799 10.882 1.00 92.44 86 ARG A N 1
ATOM 682 C CA . ARG A 1 86 ? -7.897 6.542 11.261 1.00 92.44 86 ARG A CA 1
ATOM 683 C C . ARG A 1 86 ? -8.847 5.400 11.557 1.00 92.44 86 ARG A C 1
ATOM 685 O O . ARG A 1 86 ? -8.571 4.265 11.178 1.00 92.44 86 ARG A O 1
ATOM 692 N N . PHE A 1 87 ? -9.957 5.701 12.221 1.00 92.94 87 PHE A N 1
ATOM 693 C CA . PHE A 1 87 ? -10.958 4.698 12.551 1.00 92.94 87 PHE A CA 1
ATOM 694 C C . PHE A 1 87 ? -11.610 4.114 11.289 1.00 92.94 87 PHE A C 1
ATOM 696 O O . PHE A 1 87 ? -11.742 2.893 11.169 1.00 92.94 87 PHE A O 1
ATOM 703 N N . ASP A 1 88 ? -11.961 4.971 10.329 1.00 95.56 88 ASP A N 1
ATOM 704 C CA . ASP A 1 88 ? -12.573 4.559 9.065 1.00 95.56 88 ASP A CA 1
ATOM 705 C C . ASP A 1 88 ? -11.573 3.786 8.198 1.00 95.56 88 ASP A C 1
ATOM 707 O O . ASP A 1 88 ? -11.917 2.749 7.632 1.00 95.56 88 ASP A O 1
ATOM 711 N N . VAL A 1 89 ? -10.311 4.227 8.165 1.00 96.69 89 VAL A N 1
ATOM 712 C CA . VAL A 1 89 ? -9.208 3.517 7.501 1.00 96.69 89 VAL A CA 1
ATOM 713 C C . VAL A 1 89 ? -9.023 2.121 8.097 1.00 96.69 89 VAL A C 1
ATOM 715 O O . VAL A 1 89 ? -9.029 1.136 7.358 1.00 96.69 89 VAL A O 1
ATOM 718 N N . ALA A 1 90 ? -8.896 2.014 9.424 1.00 96.44 90 ALA A N 1
ATOM 719 C CA . ALA A 1 90 ? -8.719 0.735 10.110 1.00 96.44 90 ALA A CA 1
ATOM 720 C C . ALA A 1 90 ? -9.885 -0.217 9.826 1.00 96.44 90 ALA A C 1
ATOM 722 O O . ALA A 1 90 ? -9.670 -1.390 9.529 1.00 96.44 90 ALA A O 1
ATOM 723 N N . THR A 1 91 ? -11.114 0.302 9.872 1.00 96.38 91 THR A N 1
ATOM 724 C CA . THR A 1 91 ? -12.328 -0.469 9.590 1.00 96.38 91 THR A CA 1
ATOM 725 C C . THR A 1 91 ? -12.348 -0.951 8.142 1.00 96.38 91 THR A C 1
ATOM 727 O O . THR A 1 91 ? -12.569 -2.134 7.901 1.00 96.38 91 THR A O 1
ATOM 730 N N . ALA A 1 92 ? -12.051 -0.081 7.174 1.00 96.69 92 ALA A N 1
ATOM 731 C CA . ALA A 1 92 ? -12.031 -0.446 5.761 1.00 96.69 92 ALA A CA 1
ATOM 732 C C . ALA A 1 92 ? -10.978 -1.524 5.452 1.00 96.69 92 ALA A C 1
ATOM 734 O O . ALA A 1 92 ? -11.267 -2.473 4.723 1.00 96.69 92 ALA A O 1
ATOM 735 N N . VAL A 1 93 ? -9.779 -1.421 6.034 1.00 97.31 93 VAL A N 1
ATOM 736 C CA . VAL A 1 93 ? -8.723 -2.438 5.885 1.00 97.31 93 VAL A CA 1
ATOM 737 C C . VAL A 1 93 ? -9.122 -3.754 6.564 1.00 97.31 93 VAL A C 1
ATOM 739 O O . VAL A 1 93 ? -8.948 -4.824 5.977 1.00 97.31 93 VAL A O 1
ATOM 742 N N . ALA A 1 94 ? -9.709 -3.697 7.764 1.00 97.00 94 ALA A N 1
ATOM 743 C CA . ALA A 1 94 ? -10.197 -4.881 8.472 1.00 97.00 94 ALA A CA 1
ATOM 744 C C . ALA A 1 94 ? -11.291 -5.598 7.668 1.00 97.00 94 ALA A C 1
ATOM 746 O O . ALA A 1 94 ? -11.280 -6.822 7.548 1.00 97.00 94 ALA A O 1
ATOM 747 N N . GLU A 1 95 ? -12.201 -4.850 7.038 1.00 96.62 95 GLU A N 1
ATOM 748 C CA . GLU A 1 95 ? -13.210 -5.423 6.148 1.00 96.62 95 GLU A CA 1
ATOM 749 C C . GLU A 1 95 ? -12.574 -6.208 4.995 1.00 96.62 95 GLU A C 1
ATOM 751 O O . GLU A 1 95 ? -13.029 -7.318 4.711 1.00 96.62 95 GLU A O 1
ATOM 756 N N . GLN A 1 96 ? -11.509 -5.690 4.368 1.00 96.88 96 GLN A N 1
ATOM 757 C CA . GLN A 1 96 ? -10.811 -6.411 3.293 1.00 96.88 96 GLN A CA 1
ATOM 758 C C . GLN A 1 96 ? -10.100 -7.676 3.774 1.00 96.88 96 GLN A C 1
ATOM 760 O O . GLN A 1 96 ? -10.007 -8.649 3.033 1.00 96.88 96 GLN A O 1
ATOM 765 N N . CYS A 1 97 ? -9.700 -7.744 5.043 1.00 96.62 97 CYS A N 1
ATOM 766 C CA . CYS A 1 97 ? -9.159 -8.972 5.634 1.00 96.62 97 CYS A CA 1
ATOM 767 C C . CYS A 1 97 ? -10.200 -10.097 5.772 1.00 96.62 97 CYS A C 1
ATOM 769 O O . CYS A 1 97 ? -9.834 -11.252 6.013 1.00 96.62 97 CYS A O 1
ATOM 771 N N . HIS A 1 98 ? -11.489 -9.780 5.621 1.00 94.50 98 HIS A N 1
ATOM 772 C CA . HIS A 1 98 ? -12.599 -10.719 5.763 1.00 94.50 98 HIS A CA 1
ATOM 773 C C . HIS A 1 98 ? -13.389 -10.961 4.472 1.00 94.50 98 HIS A C 1
ATOM 775 O O . HIS A 1 98 ? -14.234 -11.861 4.450 1.00 94.50 98 HIS A O 1
ATOM 781 N N . ARG A 1 99 ? -13.152 -10.190 3.402 1.00 91.06 99 ARG A N 1
ATOM 782 C CA . ARG A 1 99 ? -13.956 -10.251 2.174 1.00 91.06 99 ARG A CA 1
ATOM 783 C C . ARG A 1 99 ? -13.107 -10.204 0.908 1.00 91.06 99 ARG A C 1
ATOM 785 O O . ARG A 1 99 ? -12.027 -9.636 0.888 1.00 91.06 99 ARG A O 1
ATOM 792 N N . GLY A 1 100 ? -13.664 -10.746 -0.171 1.00 84.88 100 GLY A N 1
ATOM 793 C CA . GLY A 1 100 ? -13.050 -10.693 -1.496 1.00 84.88 100 GLY A CA 1
ATOM 794 C C . GLY A 1 100 ? -11.999 -11.776 -1.740 1.00 84.88 100 GLY A C 1
ATOM 795 O O . GLY A 1 100 ? -11.696 -12.603 -0.883 1.00 84.88 100 GLY A O 1
ATOM 796 N N . GLU A 1 101 ? -11.471 -11.787 -2.961 1.00 92.00 101 GLU A N 1
ATOM 797 C CA . GLU A 1 101 ? -10.493 -12.780 -3.430 1.00 92.00 101 GLU A CA 1
ATOM 798 C C . GLU A 1 101 ? -9.067 -12.485 -2.928 1.00 92.00 101 GLU A C 1
ATOM 800 O O . GLU A 1 101 ? -8.205 -13.361 -2.940 1.00 92.00 101 GLU A O 1
ATOM 805 N N . THR A 1 102 ? -8.818 -11.259 -2.457 1.00 95.06 102 THR A N 1
ATOM 806 C CA . THR A 1 102 ? -7.528 -10.760 -1.955 1.00 95.06 102 THR A CA 1
ATOM 807 C C . THR A 1 102 ? -7.395 -10.836 -0.430 1.00 95.06 102 THR A C 1
ATOM 809 O O . THR A 1 102 ? -6.339 -10.478 0.088 1.00 95.06 102 THR A O 1
ATOM 812 N N . ALA A 1 103 ? -8.403 -11.334 0.301 1.00 96.50 103 ALA A N 1
ATOM 813 C CA . ALA A 1 103 ? -8.445 -11.297 1.770 1.00 96.50 103 ALA A CA 1
ATOM 814 C C . ALA A 1 103 ? -7.207 -11.909 2.451 1.00 96.50 103 ALA A C 1
ATOM 816 O O . ALA A 1 103 ? -6.660 -11.345 3.399 1.00 96.50 103 ALA A O 1
ATOM 817 N N . ASP A 1 104 ? -6.719 -13.046 1.950 1.00 97.25 104 ASP A N 1
ATOM 818 C CA . ASP A 1 104 ? -5.510 -13.689 2.481 1.00 97.25 104 ASP A CA 1
ATOM 819 C C . ASP A 1 104 ? -4.264 -12.823 2.270 1.00 97.25 104 ASP A C 1
ATOM 821 O O . ASP A 1 104 ? -3.416 -12.732 3.154 1.00 97.25 104 ASP A O 1
ATOM 825 N N . ARG A 1 105 ? -4.190 -12.125 1.133 1.00 98.19 105 ARG A N 1
ATOM 826 C CA . ARG A 1 105 ? -3.061 -11.260 0.770 1.00 98.19 105 ARG A CA 1
ATOM 827 C C . ARG A 1 105 ? -3.051 -9.974 1.590 1.00 98.19 105 ARG A C 1
ATOM 829 O O . ARG A 1 105 ? -1.980 -9.522 1.974 1.00 98.19 105 ARG A O 1
ATOM 836 N N . TRP A 1 106 ? -4.226 -9.431 1.915 1.00 98.19 106 TRP A N 1
ATOM 837 C CA . TRP A 1 106 ? -4.370 -8.335 2.878 1.00 98.19 106 TRP A CA 1
ATOM 838 C C . TRP A 1 106 ? -3.847 -8.726 4.261 1.00 98.19 106 TRP A C 1
ATOM 840 O O . TRP A 1 106 ? -3.030 -8.010 4.838 1.00 98.19 106 TRP A O 1
ATOM 850 N N . ARG A 1 107 ? -4.268 -9.892 4.770 1.00 97.69 107 ARG A N 1
ATOM 851 C CA . ARG A 1 107 ? -3.808 -10.400 6.072 1.00 97.69 107 ARG A CA 1
ATOM 852 C C . ARG A 1 107 ? -2.303 -10.644 6.095 1.00 97.69 107 ARG A C 1
ATOM 854 O O . ARG A 1 107 ? -1.655 -10.293 7.073 1.00 97.69 107 ARG A O 1
ATOM 861 N N . GLU A 1 108 ? -1.750 -11.214 5.028 1.00 97.50 108 GLU A N 1
ATOM 862 C CA . GLU A 1 108 ? -0.307 -11.434 4.902 1.00 97.50 108 GLU A CA 1
ATOM 863 C C . GLU A 1 108 ? 0.473 -10.115 4.811 1.00 97.50 108 GLU A C 1
ATOM 865 O O . GLU A 1 108 ? 1.487 -9.954 5.481 1.00 97.50 108 GLU A O 1
ATOM 870 N N . ALA A 1 109 ? -0.010 -9.130 4.052 1.00 98.06 109 ALA A N 1
ATOM 871 C CA . ALA A 1 109 ? 0.645 -7.829 3.984 1.00 98.06 109 ALA A CA 1
ATOM 872 C C . ALA A 1 109 ? 0.667 -7.104 5.338 1.00 98.06 109 ALA A C 1
ATOM 874 O O . ALA A 1 109 ? 1.683 -6.506 5.697 1.00 98.06 109 ALA A O 1
ATOM 875 N N . LEU A 1 110 ? -0.415 -7.192 6.120 1.00 97.38 110 LEU A N 1
ATOM 876 C CA . LEU A 1 110 ? -0.492 -6.578 7.450 1.00 97.38 110 LEU A CA 1
ATOM 877 C C . LEU A 1 110 ? 0.600 -7.072 8.401 1.00 97.38 110 LEU A C 1
ATOM 879 O O . LEU A 1 110 ? 1.047 -6.301 9.246 1.00 97.38 110 LEU A O 1
ATOM 883 N N . THR A 1 111 ? 1.114 -8.297 8.232 1.00 96.25 111 THR A N 1
ATOM 884 C CA . THR A 1 111 ? 2.212 -8.799 9.076 1.00 96.25 111 THR A CA 1
ATOM 885 C C . THR A 1 111 ? 3.532 -8.064 8.846 1.00 96.25 111 THR A C 1
ATOM 887 O O . THR A 1 111 ? 4.469 -8.246 9.620 1.00 96.25 111 THR A O 1
ATOM 890 N N . SER A 1 112 ? 3.626 -7.274 7.774 1.00 96.50 112 SER A N 1
ATOM 891 C CA . SER A 1 112 ? 4.811 -6.495 7.409 1.00 96.50 112 SER A CA 1
ATOM 892 C C . SER A 1 112 ? 4.640 -4.995 7.654 1.00 96.50 112 SER A C 1
ATOM 894 O O . SER A 1 112 ? 5.525 -4.238 7.280 1.00 96.50 112 SER A O 1
ATOM 896 N N . VAL A 1 113 ? 3.544 -4.559 8.284 1.00 96.00 113 VAL A N 1
ATOM 897 C CA . VAL A 1 113 ? 3.318 -3.157 8.676 1.00 96.00 113 VAL A CA 1
ATOM 898 C C . VAL A 1 113 ? 4.097 -2.823 9.948 1.00 96.00 113 VAL A C 1
ATOM 900 O O . VAL A 1 113 ? 4.014 -3.553 10.938 1.00 96.00 113 VAL A O 1
ATOM 903 N N . TRP A 1 114 ? 4.842 -1.714 9.947 1.00 92.19 114 TRP A N 1
ATOM 904 C CA . TRP A 1 114 ? 5.663 -1.277 11.075 1.00 92.19 114 TRP A CA 1
ATOM 905 C C . TRP A 1 114 ? 5.088 -0.002 11.688 1.00 92.19 114 TRP A C 1
ATOM 907 O O . TRP A 1 114 ? 5.282 1.114 11.212 1.00 92.19 114 TRP A O 1
ATOM 917 N N . ILE A 1 115 ? 4.390 -0.166 12.808 1.00 90.69 115 ILE A N 1
ATOM 918 C CA . ILE A 1 115 ? 3.733 0.938 13.509 1.00 90.69 115 ILE A CA 1
ATOM 919 C C . ILE A 1 115 ? 4.139 0.987 14.983 1.00 90.69 115 ILE A C 1
ATOM 921 O O . ILE A 1 115 ? 4.530 -0.018 15.589 1.00 90.69 115 ILE A O 1
ATOM 925 N N . THR A 1 116 ? 4.063 2.177 15.578 1.00 91.00 116 THR A N 1
ATOM 926 C CA . THR A 1 116 ? 4.314 2.345 17.013 1.00 91.00 116 THR A CA 1
ATOM 927 C C . THR A 1 116 ? 3.094 1.922 17.835 1.00 91.00 116 THR A C 1
ATOM 929 O O . THR A 1 116 ? 1.988 1.815 17.308 1.00 91.00 116 THR A O 1
ATOM 932 N N . GLN A 1 117 ? 3.259 1.742 19.152 1.00 90.75 117 GLN A N 1
ATOM 933 C CA . GLN A 1 117 ? 2.111 1.526 20.049 1.00 90.75 117 GLN A CA 1
ATOM 934 C C . GLN A 1 117 ? 1.066 2.646 19.921 1.00 90.75 117 GLN A C 1
ATOM 936 O O . GLN A 1 117 ? -0.125 2.365 19.913 1.00 90.75 117 GLN A O 1
ATOM 941 N N . TYR A 1 118 ? 1.511 3.900 19.776 1.00 89.06 118 TYR A N 1
ATOM 942 C CA . TYR A 1 118 ? 0.610 5.044 19.626 1.00 89.06 118 TYR A CA 1
ATOM 943 C C . TYR A 1 118 ? -0.272 4.916 18.380 1.00 89.06 118 TYR A C 1
ATOM 945 O O . TYR A 1 118 ? -1.469 5.159 18.455 1.00 89.06 118 TYR A O 1
ATOM 953 N N . ASP A 1 119 ? 0.311 4.509 17.252 1.00 90.31 119 ASP A N 1
ATOM 954 C CA . ASP A 1 119 ? -0.441 4.300 16.014 1.00 90.31 119 ASP A CA 1
ATOM 955 C C . ASP A 1 119 ? -1.402 3.112 16.158 1.00 90.31 119 ASP A C 1
ATOM 957 O O . ASP A 1 119 ? -2.552 3.198 15.742 1.00 90.31 119 ASP A O 1
ATOM 961 N N . ARG A 1 120 ? -0.964 2.021 16.803 1.00 89.94 120 ARG A N 1
ATOM 962 C CA . ARG A 1 120 ? -1.801 0.835 17.044 1.00 89.94 120 ARG A CA 1
ATOM 963 C C . ARG A 1 120 ? -3.040 1.156 17.877 1.00 89.94 120 ARG A C 1
ATOM 965 O O . ARG A 1 120 ? -4.129 0.722 17.518 1.00 89.94 120 ARG A O 1
ATOM 972 N N . ASP A 1 121 ? -2.893 1.961 18.929 1.00 90.56 121 ASP A N 1
ATOM 973 C CA . ASP A 1 121 ? -4.009 2.385 19.787 1.00 90.56 121 ASP A CA 1
ATOM 974 C C . ASP A 1 121 ? -5.102 3.144 19.003 1.00 90.56 121 ASP A C 1
ATOM 976 O O . ASP A 1 121 ? -6.257 3.202 19.429 1.00 90.56 121 ASP A O 1
ATOM 980 N N . LEU A 1 122 ? -4.753 3.718 17.845 1.00 90.69 122 LEU A N 1
ATOM 981 C CA . LEU A 1 122 ? -5.668 4.424 16.942 1.00 90.69 122 LEU A CA 1
ATOM 982 C C . LEU A 1 122 ? -6.315 3.509 15.888 1.00 90.69 122 LEU A C 1
ATOM 984 O O . LEU A 1 122 ? -7.179 3.965 15.139 1.00 90.69 122 LEU A O 1
ATOM 988 N N . LEU A 1 123 ? -5.923 2.233 15.825 1.00 92.81 123 LEU A N 1
ATOM 989 C CA . LEU A 1 123 ? -6.346 1.258 14.815 1.00 92.81 123 LEU A CA 1
ATOM 990 C C . LEU A 1 123 ? -6.973 -0.006 15.448 1.00 92.81 123 LEU A C 1
ATOM 992 O O . LEU A 1 123 ? -6.624 -1.120 15.053 1.00 92.81 123 LEU A O 1
ATOM 996 N N . PRO A 1 124 ? -7.930 0.112 16.392 1.00 91.75 124 PRO A N 1
ATOM 997 C CA . PRO A 1 124 ? -8.417 -1.030 17.175 1.00 91.75 124 PRO A CA 1
ATOM 998 C C . PRO A 1 124 ? -9.076 -2.131 16.328 1.00 91.75 124 PRO A C 1
ATOM 1000 O O . PRO A 1 124 ? -9.089 -3.292 16.720 1.00 91.75 124 PRO A O 1
ATOM 1003 N N . ALA A 1 125 ? -9.604 -1.798 15.145 1.00 94.25 125 ALA A N 1
ATOM 1004 C CA . ALA A 1 125 ? -10.186 -2.779 14.224 1.00 94.25 125 ALA A CA 1
ATOM 1005 C C . ALA A 1 125 ? -9.147 -3.750 13.622 1.00 94.25 125 ALA A C 1
ATOM 1007 O O . ALA A 1 125 ? -9.521 -4.780 13.069 1.00 94.25 125 ALA A O 1
ATOM 1008 N N . LEU A 1 126 ? -7.854 -3.429 13.721 1.00 93.81 126 LEU A N 1
ATOM 1009 C CA . LEU A 1 126 ? -6.753 -4.209 13.157 1.00 93.81 126 LEU A CA 1
ATOM 1010 C C . LEU A 1 126 ? -5.915 -4.926 14.223 1.00 93.81 126 LEU A C 1
ATOM 1012 O O . LEU A 1 126 ? -4.893 -5.526 13.886 1.00 93.81 126 LEU A O 1
ATOM 1016 N N . ASP A 1 127 ? -6.327 -4.898 15.493 1.00 88.94 127 ASP A N 1
ATOM 1017 C CA . ASP A 1 127 ? -5.519 -5.423 16.600 1.00 88.94 127 ASP A CA 1
ATOM 1018 C C . ASP A 1 127 ? -5.154 -6.904 16.440 1.00 88.94 127 ASP A C 1
ATOM 1020 O O . ASP A 1 127 ? -4.032 -7.291 16.760 1.00 88.94 127 ASP A O 1
ATOM 1024 N N . ASP A 1 128 ? -6.048 -7.716 15.880 1.00 89.56 128 ASP A N 1
ATOM 1025 C CA . ASP A 1 128 ? -5.802 -9.145 15.649 1.00 89.56 128 ASP A CA 1
ATOM 1026 C C . ASP A 1 128 ? -4.955 -9.427 14.392 1.00 89.56 128 ASP A C 1
ATOM 1028 O O . ASP A 1 128 ? -4.556 -10.569 14.147 1.00 89.56 128 ASP A O 1
ATOM 1032 N N . HIS A 1 129 ? -4.676 -8.403 13.580 1.00 89.56 129 HIS A N 1
ATOM 1033 C CA . HIS A 1 129 ? -3.960 -8.529 12.309 1.00 89.56 129 HIS A CA 1
ATOM 1034 C C . HIS A 1 129 ? -2.561 -7.910 12.327 1.00 89.56 129 HIS A C 1
ATOM 1036 O O . HIS A 1 129 ? -1.703 -8.316 11.543 1.00 89.56 129 HIS A O 1
ATOM 1042 N N . LEU A 1 130 ? -2.319 -6.937 13.205 1.00 89.25 130 LEU A N 1
ATOM 1043 C CA . LEU A 1 130 ? -1.062 -6.199 13.249 1.00 89.25 130 LEU A CA 1
ATOM 1044 C C . LEU A 1 130 ? 0.012 -6.940 14.062 1.00 89.25 130 LEU A C 1
ATOM 1046 O O . LEU A 1 130 ? -0.277 -7.448 15.158 1.00 89.25 130 LEU A O 1
ATOM 1050 N N . PRO A 1 131 ? 1.275 -6.949 13.593 1.00 86.69 131 PRO A N 1
ATOM 1051 C CA . PRO A 1 131 ? 2.388 -7.489 14.364 1.00 86.69 131 PRO A CA 1
ATOM 1052 C C . PRO A 1 131 ? 2.552 -6.711 15.679 1.00 86.69 131 PRO A C 1
ATOM 1054 O O . PRO A 1 131 ? 2.035 -5.596 15.803 1.00 86.69 131 PRO A O 1
ATOM 1057 N N . PRO A 1 132 ? 3.243 -7.272 16.690 1.00 85.38 132 PRO A N 1
ATOM 1058 C CA . PRO A 1 132 ? 3.550 -6.544 17.918 1.00 85.38 132 PRO A CA 1
ATOM 1059 C C . PRO A 1 132 ? 4.142 -5.159 17.607 1.00 85.38 132 PRO A C 1
ATOM 1061 O O . PRO A 1 132 ? 4.952 -5.049 16.683 1.00 85.38 132 PRO A O 1
ATOM 1064 N N . PRO A 1 133 ? 3.733 -4.105 18.334 1.00 84.19 133 PRO A N 1
ATOM 1065 C CA . PRO A 1 133 ? 4.215 -2.763 18.056 1.00 84.19 133 PRO A CA 1
ATOM 1066 C C . PRO A 1 133 ? 5.713 -2.674 18.343 1.00 84.19 133 PRO A C 1
ATOM 1068 O O . PRO A 1 133 ? 6.243 -3.402 19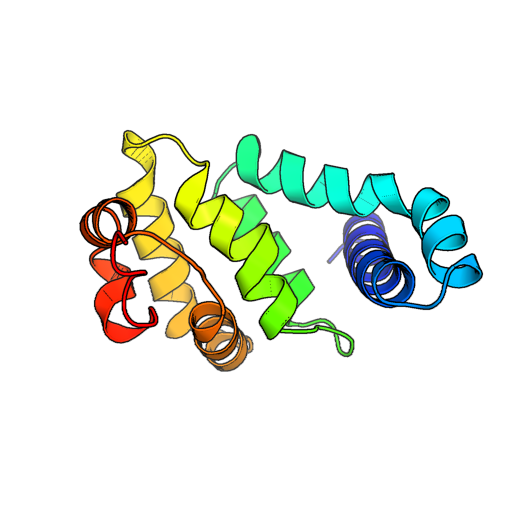.184 1.00 84.19 133 PRO A O 1
ATOM 1071 N N . LEU A 1 134 ? 6.396 -1.758 17.659 1.00 77.56 134 LEU A N 1
ATOM 1072 C CA . LEU A 1 134 ? 7.807 -1.508 17.932 1.00 77.56 134 LEU A CA 1
ATOM 1073 C C . LEU A 1 134 ? 7.964 -0.941 19.349 1.00 77.56 134 LEU A C 1
ATOM 1075 O O . LEU A 1 134 ? 7.416 0.121 19.667 1.00 77.56 134 LEU A O 1
ATOM 1079 N N . ASP A 1 135 ? 8.729 -1.641 20.190 1.00 74.94 135 ASP A N 1
ATOM 1080 C CA . ASP A 1 135 ? 9.137 -1.131 21.495 1.00 74.94 135 ASP A CA 1
ATOM 1081 C C . ASP A 1 135 ? 9.919 0.176 21.297 1.00 74.94 135 ASP A C 1
ATOM 1083 O O . ASP A 1 135 ? 10.860 0.252 20.502 1.00 74.94 135 ASP A O 1
ATOM 1087 N N . ARG A 1 136 ? 9.541 1.231 22.029 1.00 53.38 136 ARG A N 1
ATOM 1088 C CA . ARG A 1 136 ? 10.360 2.447 22.110 1.00 53.38 136 ARG A CA 1
ATOM 1089 C C . ARG A 1 136 ? 11.645 2.101 22.871 1.00 53.38 136 ARG A C 1
ATOM 1091 O O . ARG A 1 136 ? 11.615 2.032 24.099 1.00 53.38 136 ARG A O 1
ATOM 1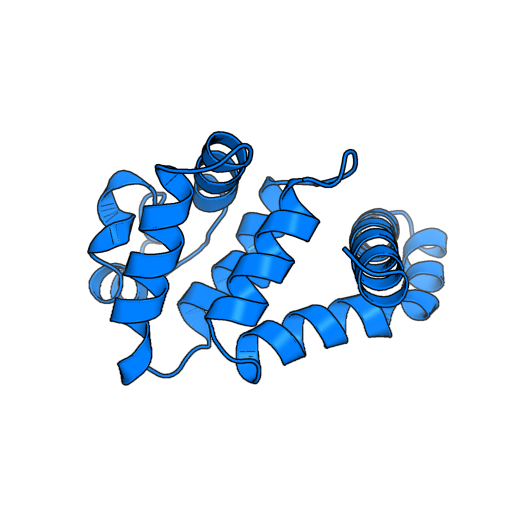098 N N . HIS A 1 137 ? 12.741 1.870 22.153 1.00 45.34 137 HIS A N 1
ATOM 1099 C CA . HIS A 1 137 ? 14.093 1.910 22.718 1.00 45.34 137 HIS A CA 1
ATOM 1100 C C . HIS A 1 137 ? 14.588 3.352 22.847 1.00 45.34 137 HIS A C 1
ATOM 1102 O O . HIS A 1 137 ? 14.388 4.135 21.891 1.00 45.34 137 HIS A O 1
#

Radius of gyration: 14.91 Å; chains: 1; bounding box: 37×26×42 Å

pLDDT: mean 94.22, std 7.04, range [45.34, 98.5]

Sequence (137 aa):
MDGQRRALVSAYWRFCELFSGDRAQRLASDALWWAREAVHDSVEQAPLAEVIDLFDDLLAAPEADLSRFGAGPLEDLLRERPLEERFDVATAVAEQCHRGETADRWREALTSVWITQYDRDLLPALDDHLPPPLDRH

Foldseek 3Di:
DDPVLLVLLVLVLQLVVLCPDDPVSVVVSVVSVVSLVVLLCCLQPNDLVVNLVSLVVNLPDPSRDLLCCLCGSVLCNLPVYDLVCNAVSLQSLLVCCVDDPSNVSSLSSQANHAAAPVSCVSNVSCVVRHDDYDDDD

Secondary structure (DSSP, 8-state):
--HHHHHHHHHHHHHHHHHTS-HHHHHHHGGGHHHHHHHHHHHHHS-HHHHHHHHHHHHHSTT--HHHHIIIIIHHHHHHS-GGGHHHHHHHHHHHTTSSTTHHHHHHHHTT---BHHHHHT-GGGTTTSPPPBP--